Protein AF-G7Q5K5-F1 (afdb_monomer)

Mean predicted aligned error: 7.45 Å

Solvent-accessible surface area (backbone atoms only — not comparable to full-atom values): 5502 Å² total; per-residue (Å²): 131,75,64,75,43,84,45,65,50,103,80,73,45,63,30,41,34,24,67,43,92,53,52,48,99,85,67,47,58,72,33,52,49,33,35,32,72,41,82,54,94,95,36,76,29,24,27,54,74,58,92,71,68,80,76,77,84,95,76,71,74,57,74,26,84,36,65,66,58,45,50,54,51,53,49,51,52,52,50,52,54,54,50,54,56,64,68,67,76,115

Foldseek 3Di:
DWDWDWDADPVRWTKIKTAAPDADPVRHGPDIFIWTWDQDPNATWIWRDDDDDDDPDDDDTDIGNDPVVSVVVVVVVRVVVVVVVVVVVD

pLDDT: mean 78.17, std 14.55, range [41.41, 93.81]

Nearest PDB structures (foldseek):
  5x7v-a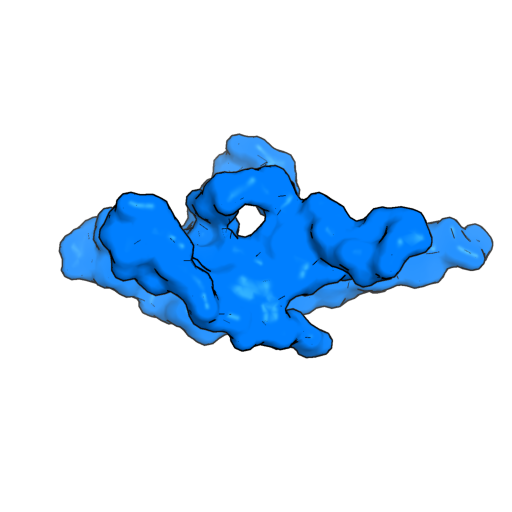ssembly1_A  TM=3.124E-01  e=1.308E+00  Plasmodium falciparum

Organism: NCBI:txid694327

Structure (mmCIF, N/CA/C/O backbone):
data_AF-G7Q5K5-F1
#
_entry.id   AF-G7Q5K5-F1
#
loop_
_atom_site.group_PDB
_atom_site.id
_atom_site.type_symbol
_atom_site.label_atom_id
_atom_site.label_alt_id
_atom_site.label_comp_id
_atom_site.label_asym_id
_atom_site.label_entity_id
_atom_site.label_seq_id
_atom_site.pdbx_PDB_ins_code
_atom_site.Cartn_x
_atom_site.Cartn_y
_atom_site.Cartn_z
_atom_site.occupancy
_atom_site.B_iso_or_equiv
_atom_site.auth_seq_id
_atom_site.auth_comp_id
_atom_site.auth_asym_id
_atom_site.auth_atom_id
_atom_site.pdbx_PDB_model_num
ATOM 1 N N . MET A 1 1 ? 10.449 7.671 -5.872 1.00 76.88 1 MET A N 1
ATOM 2 C CA . MET A 1 1 ? 9.302 7.918 -4.973 1.00 76.88 1 MET A CA 1
ATOM 3 C C . MET A 1 1 ? 8.140 7.182 -5.599 1.00 76.88 1 MET A C 1
ATOM 5 O O . MET A 1 1 ? 8.021 7.262 -6.815 1.00 76.88 1 MET A O 1
ATOM 9 N N . LEU A 1 2 ? 7.384 6.412 -4.817 1.00 84.38 2 LEU A N 1
ATOM 10 C CA . LEU A 1 2 ? 6.225 5.680 -5.334 1.00 84.38 2 LEU A CA 1
ATOM 11 C C . LEU A 1 2 ? 5.110 6.669 -5.697 1.00 84.38 2 LEU A C 1
ATOM 13 O O . LEU A 1 2 ? 4.747 7.513 -4.876 1.00 84.38 2 LEU A O 1
ATOM 17 N N . GLU A 1 3 ? 4.578 6.562 -6.912 1.00 89.38 3 GLU A N 1
ATOM 18 C CA . GLU A 1 3 ? 3.424 7.345 -7.356 1.00 89.38 3 GLU A CA 1
ATOM 19 C C . GLU A 1 3 ? 2.141 6.606 -6.972 1.00 89.38 3 GLU A C 1
ATOM 21 O O . GLU A 1 3 ? 1.850 5.537 -7.500 1.00 89.38 3 GLU A O 1
ATOM 26 N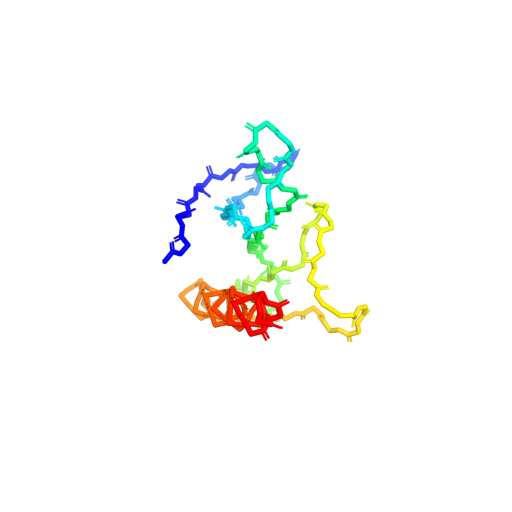 N . TRP A 1 4 ? 1.406 7.155 -6.004 1.00 91.06 4 TRP A N 1
ATOM 27 C CA . TRP A 1 4 ? 0.202 6.528 -5.464 1.00 91.06 4 TRP A CA 1
ATOM 28 C C . TRP A 1 4 ? -1.050 6.982 -6.208 1.00 91.06 4 TRP A C 1
ATOM 30 O O . TRP A 1 4 ? -1.292 8.182 -6.339 1.00 91.06 4 TRP A O 1
ATOM 40 N N . THR A 1 5 ? -1.888 6.026 -6.580 1.00 92.06 5 THR A N 1
ATOM 41 C CA . THR A 1 5 ? -3.234 6.231 -7.112 1.00 92.06 5 THR A CA 1
ATOM 42 C C . THR A 1 5 ? -4.273 5.672 -6.150 1.00 92.06 5 THR A C 1
ATOM 44 O O . THR A 1 5 ? -4.038 4.670 -5.473 1.00 92.06 5 THR A O 1
ATOM 47 N N . GLU A 1 6 ? -5.424 6.334 -6.075 1.00 93.25 6 GLU A N 1
ATOM 48 C CA . GLU A 1 6 ? -6.590 5.829 -5.351 1.00 93.25 6 GLU A CA 1
ATOM 49 C C . GLU A 1 6 ? -7.437 4.971 -6.294 1.00 93.25 6 GLU A C 1
ATOM 51 O O . GLU A 1 6 ? -7.802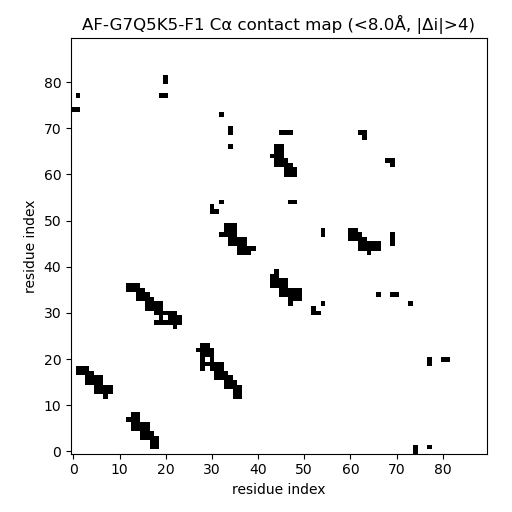 5.399 -7.388 1.00 93.25 6 GLU A O 1
ATOM 56 N N . GLU A 1 7 ? -7.724 3.751 -5.859 1.00 90.56 7 GLU A N 1
ATOM 57 C CA . GLU A 1 7 ? -8.568 2.760 -6.517 1.00 90.56 7 GLU A CA 1
ATOM 58 C C . GLU A 1 7 ? -9.695 2.333 -5.565 1.00 90.56 7 GLU A C 1
ATOM 60 O O . GLU A 1 7 ? -9.670 2.641 -4.370 1.00 90.56 7 GLU A O 1
ATOM 65 N N . TYR A 1 8 ? -10.660 1.577 -6.081 1.00 88.19 8 TYR A N 1
ATOM 66 C CA . TYR A 1 8 ? -11.734 0.975 -5.294 1.00 88.19 8 TYR A CA 1
ATOM 67 C C . TYR A 1 8 ? -11.766 -0.532 -5.550 1.00 88.19 8 TYR A C 1
ATOM 69 O O . TYR A 1 8 ? -11.566 -0.962 -6.688 1.00 88.19 8 TYR A O 1
ATOM 77 N N . ASP A 1 9 ? -11.964 -1.336 -4.503 1.00 81.94 9 ASP A N 1
ATOM 78 C CA . ASP A 1 9 ? -12.203 -2.775 -4.665 1.00 81.94 9 ASP A CA 1
ATOM 79 C C . ASP A 1 9 ? -13.659 -3.091 -5.032 1.00 81.94 9 ASP A C 1
ATOM 81 O O . ASP A 1 9 ? -14.513 -2.207 -5.098 1.00 81.94 9 ASP A O 1
ATOM 85 N N . ASP A 1 10 ? -13.957 -4.378 -5.231 1.00 82.62 10 ASP A N 1
ATOM 86 C CA . ASP A 1 10 ? -15.306 -4.881 -5.529 1.00 82.62 10 ASP A CA 1
ATOM 87 C C . ASP A 1 10 ? -16.339 -4.599 -4.418 1.00 82.62 10 ASP A C 1
ATOM 89 O O . ASP A 1 10 ? -17.510 -4.968 -4.538 1.00 82.62 10 ASP A O 1
ATOM 93 N N . HIS A 1 11 ? -15.915 -4.038 -3.287 1.00 80.81 11 HIS A N 1
ATOM 94 C CA . HIS A 1 11 ? -16.741 -3.695 -2.132 1.00 80.81 11 HIS A CA 1
ATOM 95 C C . HIS A 1 11 ? -16.706 -2.185 -1.839 1.00 80.81 11 HIS A C 1
ATOM 97 O O . HIS A 1 11 ? -17.058 -1.780 -0.730 1.00 80.81 11 HIS A O 1
ATOM 103 N N . ASP A 1 12 ? -16.294 -1.362 -2.814 1.00 81.38 12 ASP A N 1
ATOM 104 C CA . ASP A 1 12 ? -16.164 0.099 -2.706 1.00 81.38 12 ASP A CA 1
ATOM 105 C C . ASP A 1 12 ? -15.185 0.565 -1.605 1.00 81.38 12 ASP A C 1
ATOM 107 O O . ASP A 1 12 ? -15.201 1.729 -1.187 1.00 81.38 12 ASP A O 1
ATOM 111 N N . ASN A 1 13 ? -14.279 -0.301 -1.135 1.00 82.06 13 ASN A N 1
ATOM 112 C CA . ASN A 1 13 ? -13.228 0.125 -0.215 1.00 82.06 13 ASN A CA 1
ATOM 113 C C . ASN A 1 13 ? -12.127 0.851 -0.982 1.00 82.06 13 ASN A C 1
ATOM 115 O O . ASN A 1 13 ? -11.637 0.370 -2.003 1.00 82.06 13 ASN A O 1
ATOM 119 N N . THR A 1 14 ? -11.671 1.976 -0.434 1.00 88.75 14 THR A N 1
ATOM 120 C CA . THR A 1 14 ? -10.524 2.706 -0.977 1.00 88.75 14 THR A CA 1
ATOM 121 C C . THR A 1 14 ? -9.251 1.871 -0.866 1.00 88.75 14 THR A C 1
ATOM 123 O O . THR A 1 14 ? -8.849 1.473 0.228 1.00 88.75 14 THR A O 1
ATOM 126 N N . ILE A 1 15 ? -8.576 1.661 -1.989 1.00 89.94 15 ILE A N 1
ATOM 127 C CA . ILE A 1 15 ? -7.246 1.066 -2.076 1.00 89.94 15 ILE A CA 1
ATOM 128 C C . ILE A 1 15 ? -6.271 2.132 -2.563 1.00 89.94 15 ILE A C 1
ATOM 130 O O . ILE A 1 15 ? -6.542 2.856 -3.512 1.00 89.94 15 ILE A O 1
ATOM 134 N N . TYR A 1 16 ? -5.100 2.208 -1.942 1.00 91.00 16 TYR A N 1
ATOM 135 C CA . TYR A 1 16 ? -3.991 3.014 -2.440 1.00 91.00 16 TYR A CA 1
ATOM 136 C C . TYR A 1 16 ? -3.009 2.099 -3.154 1.00 91.00 16 TYR A C 1
ATOM 138 O O . TYR A 1 16 ? -2.387 1.260 -2.502 1.00 91.00 16 TYR A O 1
ATOM 146 N N . ALA A 1 17 ? -2.861 2.258 -4.463 1.00 89.81 17 ALA A N 1
ATOM 147 C CA . ALA A 1 17 ? -1.964 1.450 -5.277 1.00 89.81 17 ALA A CA 1
ATOM 148 C C . ALA A 1 17 ? -0.779 2.269 -5.793 1.00 89.81 17 ALA A C 1
ATOM 150 O O . ALA A 1 17 ? -0.913 3.463 -6.039 1.00 89.81 17 ALA A O 1
ATOM 151 N N . ALA A 1 18 ? 0.381 1.642 -5.949 1.00 89.25 18 ALA A N 1
ATOM 152 C CA . ALA A 1 18 ? 1.533 2.238 -6.617 1.00 89.25 18 ALA A CA 1
ATOM 153 C C . ALA A 1 18 ? 2.298 1.167 -7.407 1.00 89.25 18 ALA A C 1
ATOM 155 O O . ALA A 1 18 ? 2.451 0.049 -6.905 1.00 89.25 18 ALA A O 1
ATOM 156 N N . PRO A 1 19 ? 2.792 1.473 -8.618 1.00 85.94 19 PRO A N 1
ATOM 157 C CA . PRO A 1 19 ? 3.515 0.505 -9.432 1.00 85.94 19 PRO A CA 1
ATOM 158 C C . PRO A 1 19 ? 4.840 0.094 -8.777 1.00 85.94 19 PRO A C 1
ATOM 160 O O . PRO A 1 19 ? 5.565 0.916 -8.207 1.00 85.94 19 PRO A O 1
ATOM 163 N N . GLY A 1 20 ? 5.145 -1.200 -8.857 1.00 80.25 20 GLY A N 1
ATOM 164 C CA . GLY A 1 20 ? 6.414 -1.778 -8.433 1.00 80.25 20 GLY A CA 1
ATOM 165 C C . GLY A 1 20 ? 7.580 -1.441 -9.368 1.00 80.25 20 GLY A C 1
ATOM 166 O O . GLY A 1 20 ? 7.416 -0.772 -10.385 1.00 80.25 20 GLY A O 1
ATOM 167 N N . ILE A 1 21 ? 8.784 -1.908 -9.020 1.00 76.44 21 ILE A N 1
ATOM 168 C CA . ILE A 1 21 ? 10.009 -1.629 -9.799 1.00 76.44 21 ILE A CA 1
ATOM 169 C C . ILE A 1 21 ? 10.198 -2.546 -11.008 1.00 76.44 21 ILE A C 1
ATOM 171 O O . ILE A 1 21 ? 10.916 -2.194 -11.939 1.00 76.44 21 ILE A O 1
A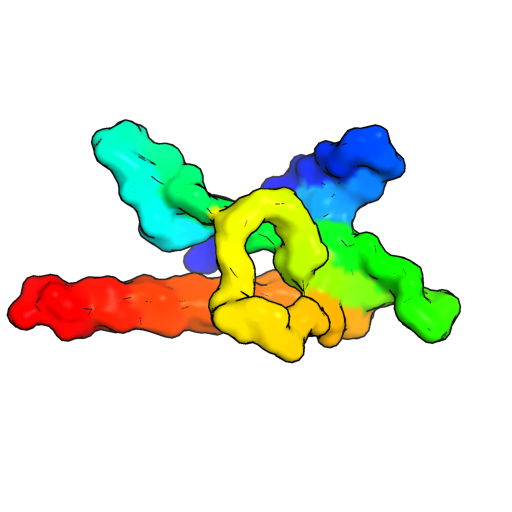TOM 175 N N . TYR A 1 22 ? 9.618 -3.746 -10.969 1.00 73.94 22 TYR A N 1
ATOM 176 C CA . TYR A 1 22 ? 9.789 -4.743 -12.015 1.00 73.94 22 TYR A CA 1
ATOM 177 C C . TYR A 1 22 ? 8.758 -4.461 -13.092 1.00 73.94 22 TYR A C 1
ATOM 179 O O . TYR A 1 22 ? 7.569 -4.412 -12.790 1.00 73.94 22 TYR A O 1
ATOM 187 N N . THR A 1 23 ? 9.205 -4.282 -14.331 1.00 75.56 23 THR A N 1
ATOM 188 C CA . THR A 1 23 ? 8.330 -4.108 -15.492 1.00 75.56 23 THR A CA 1
ATOM 189 C C . THR A 1 23 ? 8.496 -5.258 -16.474 1.00 75.56 23 THR A C 1
ATOM 191 O O . THR A 1 23 ? 9.558 -5.876 -16.538 1.00 75.56 23 THR A O 1
ATOM 194 N N . ASP A 1 24 ? 7.447 -5.582 -17.216 1.00 78.25 24 ASP A N 1
ATOM 195 C CA . ASP A 1 24 ? 7.488 -6.558 -18.300 1.00 78.25 24 ASP A CA 1
ATOM 196 C C . ASP A 1 24 ? 8.209 -6.004 -19.548 1.00 78.25 24 ASP A C 1
ATOM 198 O O . ASP A 1 24 ? 8.738 -4.888 -19.552 1.00 78.25 24 ASP A O 1
ATOM 202 N N . GLU A 1 25 ? 8.230 -6.795 -20.624 1.00 80.06 25 GLU A N 1
ATOM 203 C CA . GLU A 1 25 ? 8.862 -6.446 -21.907 1.00 80.06 25 GLU A CA 1
ATOM 204 C C . GLU A 1 25 ? 8.226 -5.221 -22.593 1.00 80.06 25 GLU A C 1
ATOM 206 O O . GLU A 1 25 ? 8.843 -4.601 -23.460 1.00 80.06 25 GLU A O 1
ATOM 211 N N . CYS A 1 26 ? 7.008 -4.853 -22.194 1.00 80.56 26 CYS A N 1
ATOM 212 C CA . CYS A 1 26 ? 6.261 -3.700 -22.689 1.00 80.56 26 CYS A CA 1
ATOM 213 C C . CYS A 1 26 ? 6.411 -2.467 -21.777 1.00 80.56 26 CYS A C 1
ATOM 215 O O . CYS A 1 26 ? 5.832 -1.420 -22.074 1.00 80.56 26 CYS A O 1
ATOM 217 N N . GLY A 1 27 ? 7.170 -2.570 -20.679 1.00 74.69 27 GLY A N 1
ATOM 218 C CA . GLY A 1 27 ? 7.330 -1.507 -19.685 1.00 74.69 27 GLY A CA 1
ATOM 219 C C . GLY A 1 27 ? 6.171 -1.398 -18.688 1.00 74.69 27 GLY A C 1
ATOM 220 O O . GLY A 1 27 ? 6.113 -0.417 -17.945 1.00 74.69 27 GLY A O 1
ATOM 221 N N . SER A 1 28 ? 5.259 -2.375 -18.645 1.00 78.06 28 SER A N 1
ATOM 222 C CA . SER A 1 28 ? 4.153 -2.390 -17.679 1.00 78.06 28 SER A CA 1
ATOM 223 C C . SER A 1 28 ? 4.614 -2.975 -16.343 1.00 78.06 28 SER A C 1
ATOM 225 O O . SER A 1 28 ? 5.369 -3.945 -16.353 1.00 78.06 28 SER A O 1
ATOM 227 N N . PRO A 1 29 ? 4.184 -2.442 -15.188 1.00 77.88 29 PRO A N 1
ATOM 228 C CA . PRO A 1 29 ? 4.562 -2.989 -13.885 1.00 77.88 29 PRO A CA 1
ATOM 229 C C . PRO A 1 29 ? 4.114 -4.450 -13.731 1.00 77.88 29 PRO A C 1
ATOM 231 O O . PRO A 1 29 ? 2.944 -4.768 -13.923 1.00 77.88 29 PRO A O 1
ATOM 234 N N . GLN A 1 30 ? 5.038 -5.333 -13.352 1.00 77.50 30 GLN A N 1
ATOM 235 C CA . GLN A 1 30 ? 4.768 -6.748 -13.073 1.00 77.50 30 GLN A CA 1
ATOM 236 C C . GLN A 1 30 ? 4.066 -6.954 -11.726 1.00 77.50 30 GLN A C 1
ATOM 238 O O . GLN A 1 30 ? 3.470 -8.000 -11.505 1.00 77.50 30 GLN A O 1
ATOM 243 N N . PHE A 1 31 ? 4.151 -5.975 -10.823 1.00 79.44 31 PHE A N 1
ATOM 244 C CA . PHE A 1 31 ? 3.479 -5.999 -9.527 1.00 79.44 31 PHE A CA 1
ATOM 245 C C . PHE A 1 31 ? 3.140 -4.580 -9.058 1.00 79.44 31 PHE A C 1
ATOM 247 O O . PHE A 1 31 ? 3.710 -3.593 -9.540 1.00 79.44 31 PHE A O 1
ATOM 254 N N . TYR A 1 32 ? 2.236 -4.485 -8.084 1.00 82.62 32 TYR A N 1
ATOM 255 C CA . TYR A 1 32 ? 1.803 -3.228 -7.477 1.00 82.62 32 TYR A CA 1
ATOM 256 C C . TYR A 1 32 ? 1.853 -3.319 -5.952 1.00 82.62 32 TYR A C 1
ATOM 258 O O . TYR A 1 32 ? 1.405 -4.294 -5.352 1.00 82.62 32 TYR A O 1
ATOM 266 N N . TYR A 1 33 ? 2.332 -2.260 -5.306 1.00 85.38 33 TYR A N 1
ATOM 267 C CA . TYR A 1 33 ? 2.105 -2.053 -3.881 1.00 85.38 33 TYR A CA 1
ATOM 268 C C . TYR A 1 33 ? 0.651 -1.646 -3.677 1.00 85.38 33 TYR A C 1
ATOM 270 O O . TYR A 1 33 ? 0.194 -0.713 -4.332 1.00 85.38 33 TYR A O 1
ATOM 278 N N . ARG A 1 34 ? -0.068 -2.291 -2.755 1.00 86.88 34 ARG A N 1
ATOM 279 C CA . ARG A 1 34 ? -1.459 -1.943 -2.424 1.00 86.88 34 ARG A CA 1
ATOM 280 C C . ARG A 1 34 ? -1.602 -1.723 -0.925 1.00 86.88 34 ARG A C 1
ATOM 282 O O . ARG A 1 34 ? -1.133 -2.537 -0.142 1.00 86.88 34 ARG A O 1
ATOM 289 N N . ILE A 1 35 ? -2.261 -0.649 -0.505 1.00 89.12 35 ILE A N 1
ATOM 290 C CA . ILE A 1 35 ? -2.592 -0.366 0.896 1.00 89.12 35 ILE A CA 1
ATOM 291 C C . ILE A 1 35 ? -4.105 -0.262 1.007 1.00 89.12 35 ILE A C 1
ATOM 293 O O . ILE A 1 35 ? -4.719 0.549 0.320 1.00 89.12 35 ILE A O 1
ATOM 297 N N . LYS A 1 36 ? -4.703 -1.037 1.908 1.00 88.69 36 LYS A N 1
ATOM 298 C CA . LYS A 1 36 ? -6.135 -0.975 2.211 1.00 88.69 36 LYS A CA 1
ATOM 299 C C . LYS A 1 36 ? -6.394 -0.618 3.672 1.00 88.69 36 LYS A C 1
ATOM 301 O O . LYS A 1 36 ? -5.651 -1.090 4.543 1.00 88.69 36 LYS A O 1
ATOM 306 N N . PRO A 1 37 ? -7.439 0.170 3.963 1.00 88.75 37 PRO A N 1
ATOM 307 C CA . PRO A 1 37 ? -7.932 0.320 5.316 1.00 88.75 37 PRO A CA 1
ATOM 308 C C . PRO A 1 37 ? -8.493 -1.023 5.804 1.00 88.75 37 PRO A C 1
ATOM 310 O O . PRO A 1 37 ? -9.093 -1.788 5.049 1.00 88.75 37 PRO A O 1
ATOM 313 N N . ILE A 1 38 ? -8.276 -1.327 7.075 1.00 87.19 38 ILE A N 1
ATOM 314 C CA . ILE A 1 38 ? -8.872 -2.456 7.784 1.00 87.19 38 ILE A CA 1
ATOM 315 C C . ILE A 1 38 ? -9.422 -1.976 9.116 1.00 87.19 38 ILE A C 1
ATOM 317 O O . ILE A 1 38 ? -8.886 -1.043 9.711 1.00 87.19 38 ILE A O 1
ATOM 321 N N . LEU A 1 39 ? -10.464 -2.645 9.596 1.00 87.50 39 LEU A N 1
ATOM 322 C CA . LEU A 1 39 ? -10.948 -2.467 10.955 1.00 87.50 39 LEU A CA 1
ATOM 323 C C . LEU A 1 39 ? -10.252 -3.489 11.860 1.00 87.50 39 LEU A C 1
ATOM 325 O O . LEU A 1 39 ? -10.434 -4.694 11.686 1.00 87.50 39 LEU A O 1
ATOM 329 N N . GLU A 1 40 ? -9.448 -3.013 12.804 1.00 85.62 40 GLU A N 1
ATOM 330 C CA . GLU A 1 40 ? -8.767 -3.843 13.800 1.00 85.62 40 GLU A CA 1
ATOM 331 C C . GLU A 1 40 ? -8.816 -3.127 15.154 1.00 85.62 40 GLU A C 1
ATOM 333 O O . GLU A 1 40 ? -8.466 -1.953 15.237 1.00 85.62 40 GLU A O 1
ATOM 338 N N . GLU A 1 41 ? -9.265 -3.822 16.206 1.00 88.06 41 GLU A N 1
ATOM 339 C CA . GLU A 1 41 ? -9.415 -3.255 17.562 1.00 88.06 41 GLU A CA 1
ATOM 340 C C . GLU A 1 41 ? -10.276 -1.973 17.598 1.00 88.06 41 GLU A C 1
ATOM 342 O O . GLU A 1 41 ? -9.921 -0.991 18.246 1.00 88.06 41 GLU A O 1
ATOM 347 N N . ASP A 1 42 ? -11.397 -1.968 16.863 1.00 90.12 42 ASP A N 1
ATOM 348 C CA . ASP A 1 42 ? -12.315 -0.820 16.724 1.00 90.12 42 ASP A CA 1
ATOM 349 C C . ASP A 1 42 ? -11.669 0.454 16.136 1.00 90.12 42 ASP A C 1
ATOM 351 O O . ASP A 1 42 ? -12.228 1.550 16.221 1.00 90.12 42 ASP A O 1
ATOM 355 N N . GLN A 1 43 ? -10.507 0.325 15.491 1.00 88.88 43 GLN A N 1
ATOM 356 C CA . GLN A 1 43 ? -9.799 1.425 14.839 1.00 88.88 43 GLN A CA 1
ATOM 357 C C . GLN A 1 43 ? -9.528 1.119 13.366 1.00 88.88 43 GLN A C 1
ATOM 359 O O . GLN A 1 43 ? -9.300 -0.027 12.971 1.00 88.88 43 GLN A O 1
ATOM 364 N N . ILE A 1 44 ? -9.537 2.168 12.539 1.00 88.81 44 ILE A N 1
ATOM 365 C CA . ILE A 1 44 ? -9.113 2.060 11.142 1.00 88.81 44 ILE A CA 1
ATOM 366 C C . ILE A 1 44 ? -7.588 2.034 11.102 1.00 88.81 44 ILE A C 1
ATOM 368 O O . ILE A 1 44 ? -6.932 3.022 11.432 1.00 88.81 44 ILE A O 1
ATOM 372 N N . LYS A 1 45 ? -7.034 0.905 10.667 1.00 91.94 45 LYS A N 1
ATOM 373 C CA . LYS A 1 45 ? -5.604 0.711 10.409 1.00 91.94 45 LYS A CA 1
ATOM 374 C C . LYS A 1 45 ? -5.369 0.482 8.920 1.00 91.94 45 LYS A C 1
ATOM 376 O O . LYS A 1 45 ? -6.304 0.265 8.159 1.00 91.94 45 LYS A O 1
ATOM 381 N N . PHE A 1 46 ? -4.119 0.511 8.486 1.00 90.12 46 PHE A N 1
ATOM 382 C CA . PHE A 1 46 ? -3.737 0.385 7.083 1.00 90.12 46 PHE A CA 1
ATOM 383 C C . PHE A 1 46 ? -2.892 -0.855 6.893 1.00 90.12 46 PHE A C 1
ATOM 385 O O . PHE A 1 46 ? -1.904 -1.055 7.593 1.00 90.12 46 PHE A O 1
ATOM 392 N N . SER A 1 47 ? -3.264 -1.690 5.935 1.00 88.19 47 SER A N 1
ATOM 393 C CA . SER A 1 47 ? -2.558 -2.927 5.661 1.00 88.19 47 SER A CA 1
ATOM 394 C C . SER A 1 47 ? -2.105 -2.999 4.221 1.00 88.19 47 SER A C 1
ATOM 396 O O . SER A 1 47 ? -2.872 -2.705 3.310 1.00 88.19 47 SER A O 1
ATOM 398 N N . THR A 1 48 ? -0.878 -3.466 4.029 1.00 84.88 48 THR A N 1
ATOM 399 C CA . THR A 1 48 ? -0.272 -3.603 2.706 1.00 84.88 48 THR A CA 1
ATOM 400 C C . THR A 1 48 ? -0.621 -4.944 2.025 1.00 84.88 48 THR A C 1
ATOM 402 O O . THR A 1 48 ? -0.373 -5.142 0.845 1.00 84.88 48 THR A O 1
ATOM 405 N N . GLY A 1 49 ? -1.251 -5.890 2.738 1.00 71.12 49 GLY A N 1
ATOM 406 C CA . GLY A 1 49 ? -1.610 -7.211 2.197 1.00 71.12 49 GLY A CA 1
ATOM 407 C C . GLY A 1 49 ? -3.005 -7.260 1.567 1.00 71.12 49 GLY A C 1
ATOM 408 O O . GLY A 1 49 ? -3.967 -7.630 2.250 1.00 71.12 49 GLY A O 1
ATOM 409 N N . GLY A 1 50 ? -3.136 -6.899 0.288 1.00 53.53 50 GLY A N 1
ATOM 410 C CA . GLY A 1 50 ? -4.352 -7.063 -0.525 1.00 53.53 50 GLY A CA 1
ATOM 411 C C . GLY A 1 50 ? -4.020 -7.530 -1.945 1.00 53.53 50 GLY A C 1
ATOM 412 O O . GLY A 1 50 ? -3.098 -6.984 -2.531 1.00 53.53 50 GLY A O 1
ATOM 413 N N . THR A 1 51 ? -4.754 -8.545 -2.423 1.00 49.59 51 THR A N 1
ATOM 414 C CA . THR A 1 51 ? -4.713 -9.242 -3.739 1.00 49.59 51 THR A CA 1
ATOM 415 C C . THR A 1 51 ? -4.264 -8.349 -4.904 1.00 49.59 51 THR A C 1
ATOM 417 O O . THR A 1 51 ? -4.766 -7.238 -4.994 1.00 49.59 51 THR A O 1
ATOM 420 N N . ASP A 1 52 ? -3.344 -8.683 -5.813 1.00 49.56 52 ASP A N 1
ATOM 421 C CA . ASP A 1 52 ? -2.640 -9.923 -6.186 1.00 49.56 52 ASP A CA 1
ATOM 422 C C . ASP A 1 52 ? -1.107 -9.663 -6.198 1.00 49.56 52 ASP A C 1
ATOM 424 O O . ASP A 1 52 ? -0.686 -8.653 -6.749 1.00 49.56 52 ASP A O 1
ATOM 428 N N . GLU A 1 53 ? -0.335 -10.566 -5.563 1.00 48.94 53 GLU A N 1
ATOM 429 C CA . GLU A 1 53 ? 1.127 -10.871 -5.652 1.00 48.94 53 GLU A CA 1
ATOM 430 C C . GLU A 1 53 ? 2.165 -9.719 -5.816 1.00 48.94 53 GLU A C 1
ATOM 432 O O . GLU A 1 53 ? 2.136 -8.972 -6.782 1.00 48.94 53 GLU A O 1
ATOM 437 N N . GLU A 1 54 ? 3.205 -9.516 -4.985 1.00 48.12 54 GLU A N 1
ATOM 438 C CA . GLU A 1 54 ? 3.703 -10.100 -3.724 1.00 48.12 54 GLU A CA 1
ATOM 439 C C . GLU A 1 54 ? 4.094 -8.954 -2.758 1.00 48.12 54 GLU A C 1
ATOM 441 O O . GLU A 1 54 ? 4.696 -7.959 -3.157 1.00 48.12 54 GLU A O 1
ATOM 446 N N . LEU A 1 55 ? 3.854 -9.143 -1.457 1.00 52.19 55 LEU A N 1
ATOM 447 C CA . LEU A 1 55 ? 4.759 -8.639 -0.420 1.00 52.19 55 LEU A CA 1
ATOM 448 C C . LEU A 1 55 ? 5.545 -9.847 0.083 1.00 52.19 55 LEU A C 1
ATOM 450 O O . LEU A 1 55 ? 4.936 -10.874 0.378 1.00 52.19 55 LEU A O 1
ATOM 454 N N . LEU A 1 56 ? 6.865 -9.686 0.159 1.00 48.47 56 LEU A N 1
ATOM 455 C CA . LEU A 1 56 ? 7.908 -10.576 0.688 1.00 48.47 56 LEU A CA 1
ATOM 456 C C . LEU A 1 56 ? 7.473 -11.625 1.762 1.00 48.47 56 LEU A C 1
ATOM 458 O O . LEU A 1 56 ? 6.488 -11.472 2.485 1.00 48.47 56 LEU A O 1
ATOM 462 N N . PRO A 1 57 ? 8.260 -12.705 1.941 1.00 48.88 57 PRO A N 1
ATOM 463 C CA . PRO A 1 57 ? 7.812 -14.089 2.110 1.00 48.88 57 PRO A CA 1
ATOM 464 C C . PRO A 1 57 ? 6.736 -14.306 3.182 1.00 48.88 57 PRO A C 1
ATOM 466 O O . PRO A 1 57 ? 7.014 -14.168 4.370 1.00 48.88 57 PRO A O 1
ATOM 469 N N . LYS A 1 58 ? 5.551 -14.746 2.726 1.00 50.00 58 LYS A N 1
ATOM 470 C CA . LYS A 1 58 ? 4.422 -15.496 3.345 1.00 50.00 58 LYS A CA 1
ATOM 471 C C . LYS A 1 58 ? 4.016 -15.304 4.823 1.00 50.00 58 LYS A C 1
ATOM 473 O O . LYS A 1 58 ? 2.967 -15.823 5.190 1.00 50.00 58 LYS A O 1
ATOM 478 N N . ASN A 1 59 ? 4.748 -14.593 5.678 1.00 49.00 59 ASN A N 1
ATOM 479 C CA . ASN A 1 59 ? 4.641 -14.780 7.128 1.00 49.00 59 ASN A CA 1
ATOM 480 C C . ASN A 1 59 ? 4.276 -13.559 7.969 1.00 49.00 59 ASN A C 1
ATOM 482 O O . ASN A 1 59 ? 4.044 -13.751 9.161 1.00 49.00 59 ASN A O 1
ATOM 486 N N . ARG A 1 60 ? 4.146 -12.340 7.433 1.00 55.66 60 ARG A N 1
ATOM 487 C CA . ARG A 1 60 ? 3.537 -11.224 8.186 1.00 55.66 60 ARG A CA 1
ATOM 488 C C . ARG A 1 60 ? 2.823 -10.266 7.251 1.00 55.66 60 ARG A C 1
ATOM 490 O O . ARG A 1 60 ? 3.438 -9.739 6.338 1.00 55.66 60 ARG A O 1
ATOM 497 N N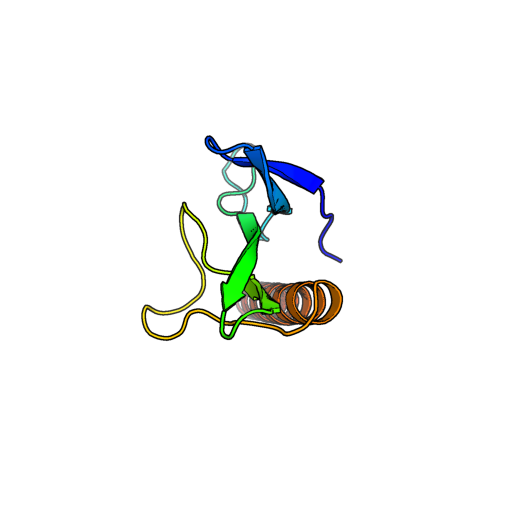 . ARG A 1 61 ? 1.544 -10.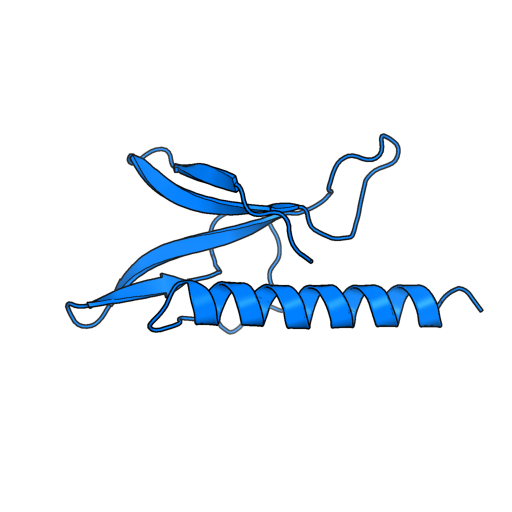011 7.523 1.00 68.12 61 ARG A N 1
ATOM 498 C CA . ARG A 1 61 ? 0.786 -8.906 6.935 1.00 68.12 61 ARG A CA 1
ATOM 499 C C . ARG A 1 61 ? 1.113 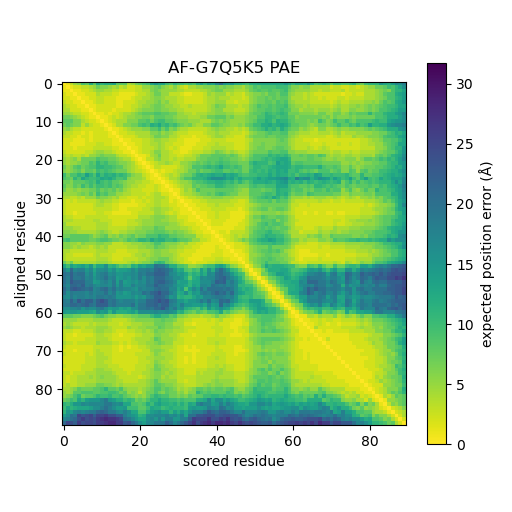-7.646 7.744 1.00 68.12 61 ARG A C 1
ATOM 501 O O . ARG A 1 61 ? 0.677 -7.570 8.891 1.00 68.12 61 ARG A O 1
ATOM 508 N N . PRO A 1 62 ? 1.892 -6.688 7.216 1.00 80.19 62 PRO A N 1
ATOM 509 C CA . PRO A 1 62 ? 2.182 -5.460 7.941 1.00 80.19 62 PRO A CA 1
ATOM 510 C C . PRO A 1 62 ? 0.886 -4.655 8.117 1.00 80.19 62 PRO A C 1
ATOM 512 O O . PRO A 1 62 ? 0.080 -4.536 7.183 1.00 80.19 62 PRO A O 1
ATOM 515 N N . VAL A 1 63 ? 0.678 -4.139 9.328 1.00 86.44 63 VAL A N 1
ATOM 516 C CA . VAL A 1 63 ? -0.447 -3.273 9.695 1.00 86.44 63 VAL A CA 1
ATOM 517 C C . VAL A 1 63 ? 0.120 -2.016 10.344 1.00 86.44 63 VAL A C 1
ATOM 519 O O . VAL A 1 63 ? 1.021 -2.095 11.177 1.00 86.44 63 VAL A O 1
ATOM 522 N N . PHE A 1 64 ? -0.396 -0.860 9.942 1.00 91.06 64 PHE A N 1
ATOM 523 C CA . PHE A 1 64 ? 0.086 0.456 10.341 1.00 91.06 64 PHE A CA 1
ATOM 524 C C . PHE A 1 64 ? -1.068 1.302 10.872 1.00 91.06 64 PHE A C 1
ATOM 526 O O . PHE A 1 64 ? -2.168 1.272 10.327 1.00 91.06 64 PHE A O 1
ATOM 533 N N . GLU A 1 65 ? -0.810 2.124 11.886 1.00 9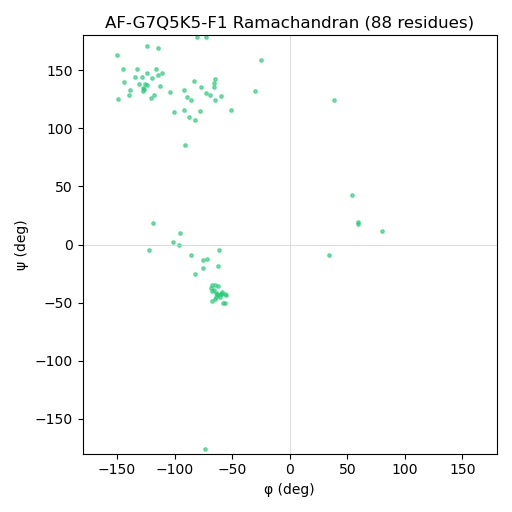3.00 65 GLU A N 1
ATOM 534 C CA . GLU A 1 65 ? -1.811 3.045 12.450 1.00 93.00 65 GLU A CA 1
ATOM 535 C C . GLU A 1 65 ? -2.134 4.229 11.523 1.00 93.00 65 GLU A C 1
ATOM 537 O O . GLU A 1 65 ? -3.093 4.960 11.744 1.00 93.00 65 GLU A O 1
ATOM 542 N N . SER A 1 66 ? -1.338 4.448 10.471 1.00 93.81 66 SER A N 1
ATOM 543 C CA . SER A 1 66 ? -1.551 5.542 9.524 1.00 93.81 66 SER A CA 1
ATOM 544 C C . SER A 1 66 ? -1.179 5.165 8.095 1.00 93.81 66 SER A C 1
ATOM 546 O O . SER A 1 66 ? -0.250 4.388 7.854 1.00 93.81 66 SER A O 1
ATOM 548 N N . LEU A 1 67 ? -1.863 5.796 7.135 1.00 91.88 67 LEU A N 1
ATOM 549 C CA . LEU A 1 67 ? -1.550 5.678 5.713 1.00 91.88 67 LEU A CA 1
ATOM 550 C C . LEU A 1 67 ? -0.116 6.132 5.415 1.00 91.88 67 LEU A C 1
ATOM 552 O O . LEU A 1 67 ? 0.585 5.492 4.639 1.00 91.88 67 LEU A O 1
ATOM 556 N N . GLY A 1 68 ? 0.339 7.217 6.052 1.00 93.50 68 GLY A N 1
ATOM 557 C CA . GLY A 1 68 ? 1.703 7.722 5.889 1.00 93.50 68 GLY A CA 1
ATOM 558 C C . GLY A 1 68 ? 2.759 6.694 6.301 1.00 93.50 68 GLY A C 1
ATOM 559 O O . GLY A 1 68 ? 3.721 6.485 5.566 1.00 93.50 68 GLY A O 1
ATOM 560 N N . GLY A 1 69 ? 2.545 5.993 7.420 1.00 91.19 69 GLY A N 1
ATOM 561 C CA . GLY A 1 69 ? 3.430 4.913 7.864 1.00 91.19 69 GLY A CA 1
ATOM 562 C C . GLY A 1 69 ? 3.490 3.751 6.869 1.00 91.19 69 GLY A C 1
ATOM 563 O O . GLY A 1 69 ? 4.579 3.285 6.536 1.00 91.19 69 GLY A O 1
ATOM 564 N N . ALA A 1 70 ? 2.337 3.343 6.332 1.00 90.00 70 ALA A N 1
ATOM 565 C CA . ALA A 1 70 ? 2.263 2.299 5.311 1.00 90.00 70 ALA A CA 1
ATOM 566 C C . ALA A 1 70 ? 2.975 2.704 4.004 1.00 90.00 70 ALA A C 1
ATOM 568 O O . ALA A 1 70 ? 3.717 1.906 3.434 1.00 90.00 70 ALA A O 1
ATOM 569 N N . LYS A 1 71 ? 2.816 3.960 3.558 1.00 91.25 71 LYS A N 1
ATOM 570 C CA . LYS A 1 71 ? 3.498 4.483 2.361 1.00 91.25 71 LYS A CA 1
ATOM 571 C C . LYS A 1 71 ? 5.018 4.519 2.536 1.00 91.25 71 LYS A C 1
ATOM 573 O O . LYS A 1 71 ? 5.730 4.054 1.651 1.00 91.25 71 LYS A O 1
ATOM 578 N N . ILE A 1 72 ? 5.510 5.001 3.683 1.00 91.19 72 ILE A N 1
ATOM 579 C CA . ILE A 1 72 ? 6.951 5.026 3.998 1.00 91.19 72 ILE A CA 1
ATOM 580 C C . ILE A 1 72 ? 7.534 3.612 3.982 1.00 91.19 72 ILE A C 1
ATOM 582 O O . ILE A 1 72 ? 8.617 3.404 3.438 1.00 91.19 72 ILE A O 1
ATOM 586 N N . TYR A 1 73 ? 6.818 2.641 4.552 1.00 88.69 73 TYR A N 1
ATOM 587 C CA . TYR A 1 73 ? 7.243 1.245 4.536 1.00 88.69 73 TYR A CA 1
ATOM 588 C C . TYR A 1 73 ? 7.433 0.723 3.104 1.00 88.69 73 TYR A C 1
ATOM 590 O O . TYR A 1 73 ? 8.510 0.223 2.780 1.00 88.69 73 TYR A O 1
ATOM 598 N N . CYS A 1 74 ? 6.440 0.916 2.229 1.00 87.44 74 CYS A N 1
ATOM 599 C CA . CYS A 1 74 ? 6.541 0.525 0.820 1.00 87.44 74 CYS A CA 1
ATOM 600 C C . CYS A 1 74 ? 7.666 1.269 0.081 1.00 87.44 74 CYS A C 1
ATOM 602 O O . CYS A 1 74 ? 8.342 0.683 -0.757 1.00 87.44 74 CYS A O 1
ATOM 604 N N . GLU A 1 75 ? 7.917 2.544 0.393 1.00 88.25 75 GLU A N 1
ATOM 605 C CA . GLU A 1 75 ? 9.020 3.292 -0.221 1.00 88.25 75 GLU A CA 1
ATOM 606 C C . GLU A 1 75 ? 10.409 2.786 0.190 1.00 88.25 75 GLU A C 1
ATOM 608 O O . GLU A 1 75 ? 11.342 2.850 -0.615 1.00 88.25 75 GLU A O 1
ATOM 613 N N . ILE A 1 76 ? 10.577 2.328 1.434 1.00 86.81 76 ILE A N 1
ATOM 614 C CA . ILE A 1 76 ? 11.838 1.738 1.907 1.00 86.81 76 ILE A CA 1
ATOM 615 C C . ILE A 1 76 ? 12.083 0.407 1.194 1.00 86.81 76 ILE A C 1
ATOM 617 O O . ILE A 1 76 ? 13.164 0.218 0.639 1.00 86.81 76 ILE A O 1
ATOM 621 N N . ASP A 1 77 ? 11.066 -0.454 1.153 1.00 84.25 77 ASP A N 1
ATOM 622 C CA . ASP A 1 77 ? 11.090 -1.740 0.449 1.00 84.25 77 ASP A CA 1
ATOM 623 C C . ASP A 1 77 ? 11.446 -1.565 -1.040 1.00 84.25 77 ASP A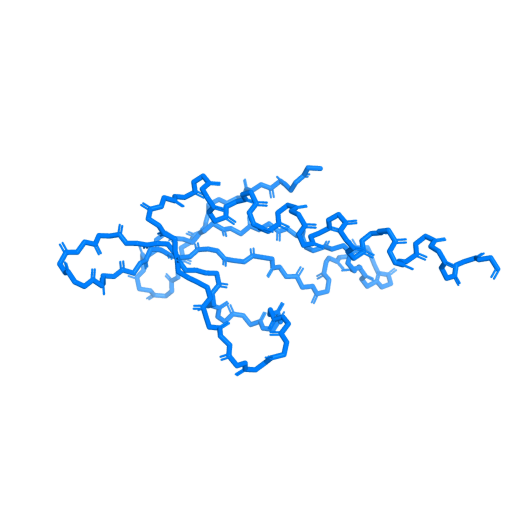 C 1
ATOM 625 O O . ASP A 1 77 ? 12.428 -2.124 -1.530 1.00 84.25 77 ASP A O 1
ATOM 629 N N . HIS A 1 78 ? 10.750 -0.656 -1.728 1.00 82.25 78 HIS A N 1
ATOM 630 C CA . HIS A 1 78 ? 11.007 -0.302 -3.124 1.00 82.25 78 HIS A CA 1
ATOM 631 C C . HIS A 1 78 ? 12.457 0.150 -3.366 1.00 82.25 78 HIS A C 1
ATOM 633 O O . HIS A 1 78 ? 13.092 -0.243 -4.347 1.00 82.25 78 HIS A O 1
ATOM 639 N N . LYS A 1 79 ? 13.014 0.984 -2.476 1.00 82.94 79 LYS A N 1
ATOM 640 C CA . LYS A 1 79 ? 14.411 1.442 -2.582 1.00 82.94 79 LYS A CA 1
ATOM 641 C C . LYS A 1 79 ? 15.408 0.312 -2.344 1.00 82.94 79 LYS A C 1
ATOM 643 O O . LYS A 1 79 ? 16.452 0.295 -2.998 1.00 82.94 79 LYS A O 1
ATOM 648 N N . GLU A 1 80 ? 15.115 -0.595 -1.418 1.00 81.44 80 GLU A N 1
ATOM 649 C CA . GLU A 1 80 ? 15.966 -1.752 -1.141 1.00 81.44 80 GLU A CA 1
ATOM 650 C C . GLU A 1 80 ? 16.027 -2.687 -2.355 1.00 81.44 80 GLU A C 1
ATOM 652 O O . GLU A 1 80 ? 17.126 -3.016 -2.812 1.00 81.44 80 GLU A O 1
ATOM 657 N N . HIS A 1 81 ? 14.876 -2.993 -2.956 1.00 74.00 81 HIS A N 1
ATOM 658 C CA . HIS A 1 81 ? 14.789 -3.765 -4.194 1.00 74.00 81 HIS A CA 1
ATOM 659 C C . HIS A 1 81 ? 15.525 -3.085 -5.365 1.00 74.00 81 HIS A C 1
ATOM 661 O O . HIS A 1 81 ? 16.338 -3.725 -6.036 1.00 74.00 81 HIS A O 1
ATOM 667 N N . CYS A 1 82 ? 15.343 -1.772 -5.562 1.00 71.25 82 CYS A N 1
ATOM 668 C CA . CYS A 1 82 ? 16.089 -1.004 -6.570 1.00 71.25 82 CYS A CA 1
ATOM 669 C C . CYS A 1 82 ? 17.611 -1.111 -6.384 1.00 71.25 82 CYS A C 1
ATOM 671 O O . CYS A 1 82 ? 18.356 -1.264 -7.355 1.00 71.25 82 CYS A O 1
ATOM 673 N N . ARG A 1 83 ? 18.093 -1.032 -5.137 1.00 67.88 83 ARG A N 1
ATOM 674 C CA . ARG A 1 83 ? 19.527 -1.106 -4.826 1.00 67.88 83 ARG A CA 1
ATOM 675 C C . ARG A 1 83 ? 20.104 -2.492 -5.117 1.00 67.88 83 ARG A C 1
ATOM 677 O O . ARG A 1 83 ? 21.222 -2.576 -5.620 1.00 67.88 83 ARG A O 1
ATOM 684 N N . GLN A 1 84 ? 19.367 -3.557 -4.805 1.00 62.75 84 GLN A N 1
ATOM 685 C CA . GLN A 1 84 ? 19.792 -4.931 -5.088 1.00 62.75 84 GLN A CA 1
ATOM 686 C C . GLN A 1 84 ? 19.882 -5.199 -6.597 1.00 62.75 84 GLN A C 1
ATOM 688 O O . GLN A 1 84 ? 20.841 -5.822 -7.044 1.00 62.75 84 GLN A O 1
ATOM 693 N N . CYS A 1 85 ? 18.949 -4.669 -7.395 1.00 58.44 85 CYS A N 1
ATOM 694 C CA . CYS A 1 85 ? 19.019 -4.763 -8.855 1.00 58.44 85 CYS A CA 1
ATOM 695 C C . CYS A 1 85 ? 20.243 -4.036 -9.433 1.00 58.44 85 CYS A C 1
ATOM 697 O O . CYS A 1 85 ? 20.924 -4.591 -10.293 1.00 58.44 85 CYS A O 1
ATOM 699 N N . ALA A 1 86 ? 20.561 -2.834 -8.938 1.00 58.38 86 ALA A N 1
ATOM 700 C CA . ALA A 1 86 ? 21.739 -2.084 -9.381 1.00 58.38 86 ALA A CA 1
ATOM 701 C C . ALA A 1 86 ? 23.064 -2.790 -9.031 1.00 58.38 86 ALA A C 1
ATOM 703 O O . ALA A 1 86 ? 24.007 -2.736 -9.811 1.00 58.38 86 ALA A O 1
ATOM 704 N N . ALA A 1 87 ? 23.128 -3.483 -7.889 1.00 59.78 87 ALA A N 1
ATOM 705 C CA . ALA A 1 87 ? 24.322 -4.209 -7.445 1.00 59.78 87 ALA A CA 1
ATOM 706 C C . ALA A 1 87 ? 24.574 -5.537 -8.192 1.00 59.78 87 ALA A C 1
ATOM 708 O O . ALA A 1 87 ? 25.653 -6.106 -8.064 1.00 59.78 87 ALA A O 1
ATOM 709 N N . HIS A 1 88 ? 23.596 -6.045 -8.950 1.00 50.50 88 HIS A N 1
ATOM 710 C CA . HIS A 1 88 ? 23.703 -7.288 -9.727 1.00 50.50 88 HIS A CA 1
ATOM 711 C C . HIS A 1 88 ? 23.948 -7.069 -11.230 1.00 50.50 88 HIS A C 1
ATOM 713 O O . HIS A 1 88 ? 24.009 -8.042 -11.979 1.00 50.50 88 HIS A O 1
ATOM 719 N N . GLN A 1 89 ? 24.084 -5.816 -11.677 1.00 47.62 89 GLN A N 1
ATOM 720 C CA . GLN A 1 89 ? 24.430 -5.469 -13.062 1.00 47.62 89 GLN A CA 1
ATOM 721 C C . GLN A 1 89 ? 25.938 -5.214 -13.285 1.00 47.62 89 GLN A C 1
ATOM 723 O O . GLN A 1 89 ? 26.306 -4.752 -14.365 1.00 47.62 89 GLN A O 1
ATOM 728 N N . GLU A 1 90 ? 26.798 -5.522 -12.305 1.00 41.41 90 GLU A N 1
ATOM 729 C CA . GLU A 1 90 ? 28.271 -5.494 -12.430 1.00 41.41 90 GLU A CA 1
ATOM 730 C C . GLU A 1 90 ? 28.876 -6.886 -12.668 1.00 41.41 90 GLU A C 1
ATOM 732 O O . GLU A 1 90 ? 28.460 -7.849 -11.981 1.00 41.41 90 GLU A O 1
#

Sequence (90 aa):
MLEWTEEYDDHDNTIYAAPGIYTDECGSPQFYYRIKPILEEDQIKFSTGGTDEELLPKNRRPVFESLGGAKIYCEIDHKEHCRQCAAHQE

Radius of gyration: 14.03 Å; Cα contacts (8 Å, |Δi|>4): 130; chains: 1; bounding box: 45×23×40 Å

Secondary structure (DSSP, 8-state):
----EEEE-TT--EEEEEE-S-B-TTS-BS-EEEEEEEEETTEEEEES--SSS-SSSSS---EESSHHHHHHHHHHHHHHHHHHHHHT--